Protein AF-A0A9X0HJ93-F1 (afdb_monomer_lite)

Foldseek 3Di:
DVVVVVVVVVVVVVVVVVVPPDPPPPDDPCNVCVVVVHDDDDDPVDDPPVPPPPVCVVPVPPD

Sequence (63 aa):
MRNAFRTLSFVLVLLTLAASAAPAVADTPASKAMRKGQRYTHRPYYKQYRHGKVWNLLFARKS

Organism: Solirubrum puertoriconensis (NCBI:txid1751427)

Structure (mmCIF, N/CA/C/O backbone):
data_AF-A0A9X0HJ93-F1
#
_entry.id   AF-A0A9X0HJ93-F1
#
loop_
_atom_site.group_PDB
_atom_site.id
_atom_site.type_symbol
_atom_site.label_atom_id
_atom_site.label_alt_id
_atom_site.label_comp_id
_atom_site.label_asym_id
_atom_site.label_entity_id
_atom_site.label_seq_id
_atom_site.pdbx_PDB_ins_code
_atom_site.Cartn_x
_atom_site.Cartn_y
_atom_site.Cartn_z
_atom_site.occupancy
_atom_site.B_iso_or_equiv
_a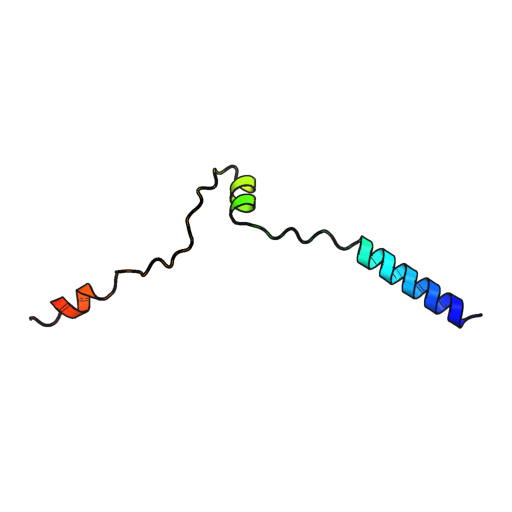tom_site.auth_seq_id
_atom_site.auth_comp_id
_atom_site.auth_asym_id
_atom_site.auth_atom_id
_atom_site.pdbx_PDB_model_num
ATOM 1 N N . MET A 1 1 ? -16.713 -11.425 39.521 1.00 61.75 1 MET A N 1
ATOM 2 C CA . MET A 1 1 ? -15.292 -11.639 39.142 1.00 61.75 1 MET A CA 1
ATOM 3 C C . MET A 1 1 ? -15.111 -12.442 37.848 1.00 61.75 1 MET A C 1
ATOM 5 O O . MET A 1 1 ? -14.313 -12.030 37.020 1.00 61.75 1 MET A O 1
ATOM 9 N N . ARG A 1 2 ? -15.877 -13.518 37.594 1.00 73.94 2 ARG A N 1
ATOM 10 C CA . ARG A 1 2 ? -15.756 -14.347 36.368 1.00 73.94 2 ARG A CA 1
ATOM 11 C C . ARG A 1 2 ? -15.881 -13.575 35.042 1.00 73.94 2 ARG A C 1
ATOM 13 O O . ARG A 1 2 ? -15.178 -13.881 34.089 1.00 73.94 2 ARG A O 1
ATOM 20 N N . ASN A 1 3 ? -16.733 -12.551 34.991 1.00 75.56 3 ASN A N 1
ATOM 21 C CA . ASN A 1 3 ? -16.927 -11.745 33.780 1.00 75.56 3 ASN A CA 1
ATOM 22 C C . ASN A 1 3 ? -15.735 -10.822 33.486 1.00 75.56 3 ASN A C 1
ATOM 24 O O . ASN A 1 3 ? -15.421 -10.611 32.322 1.00 75.56 3 ASN A O 1
ATOM 28 N N . ALA A 1 4 ? -15.032 -10.353 34.525 1.00 77.56 4 ALA A N 1
ATOM 29 C CA . ALA A 1 4 ? -13.855 -9.498 34.379 1.00 77.56 4 ALA A CA 1
ATOM 30 C C . ALA A 1 4 ? -12.676 -10.254 33.744 1.00 77.56 4 ALA A C 1
ATOM 32 O O . ALA A 1 4 ? -11.966 -9.704 32.915 1.00 77.56 4 ALA A O 1
ATOM 33 N N . PHE A 1 5 ? -12.508 -11.543 34.059 1.00 83.69 5 PHE A N 1
ATOM 34 C CA . PHE A 1 5 ? -11.499 -12.390 33.411 1.00 83.69 5 PHE A CA 1
ATOM 35 C C . PHE A 1 5 ? -11.817 -12.674 31.934 1.00 83.69 5 PHE A C 1
ATOM 37 O O . PHE A 1 5 ? -10.910 -12.758 31.104 1.00 83.69 5 PHE A O 1
ATOM 44 N N . ARG A 1 6 ? -13.103 -12.794 31.579 1.00 84.19 6 ARG A N 1
ATOM 45 C CA . ARG A 1 6 ? -13.532 -13.008 30.185 1.00 84.19 6 ARG A CA 1
ATOM 46 C C . ARG A 1 6 ? -13.312 -11.765 29.325 1.00 84.19 6 ARG A C 1
ATOM 48 O O . ARG A 1 6 ? -12.873 -11.893 28.190 1.00 84.19 6 ARG A O 1
ATOM 55 N N . THR A 1 7 ? -13.566 -10.574 29.862 1.00 86.88 7 THR A N 1
ATOM 56 C CA . THR A 1 7 ? -13.293 -9.324 29.140 1.00 86.88 7 THR A CA 1
ATOM 57 C C . THR A 1 7 ? -11.795 -9.072 28.995 1.00 86.88 7 THR A C 1
ATOM 59 O O . THR A 1 7 ? -11.354 -8.729 27.904 1.00 86.88 7 THR A O 1
ATOM 62 N N . LEU A 1 8 ? -10.998 -9.311 30.043 1.00 91.12 8 LEU A N 1
ATOM 63 C CA . LEU A 1 8 ? -9.538 -9.152 29.989 1.00 91.12 8 LEU A CA 1
ATOM 64 C C . LEU A 1 8 ? -8.894 -10.073 28.951 1.00 91.12 8 LEU A C 1
ATOM 66 O O . LEU A 1 8 ? -8.113 -9.607 28.128 1.00 91.12 8 LEU A O 1
ATOM 70 N N . SER A 1 9 ? -9.260 -11.358 28.953 1.00 89.06 9 SER A N 1
ATOM 71 C CA . SER A 1 9 ? -8.758 -12.322 27.963 1.00 89.06 9 SER A CA 1
ATOM 72 C C . SER A 1 9 ? -9.167 -11.953 26.537 1.00 89.06 9 SER A C 1
ATOM 74 O O . SER A 1 9 ? -8.338 -12.020 25.634 1.00 89.06 9 SER A O 1
ATOM 76 N N . PHE A 1 10 ? -10.400 -11.486 26.330 1.00 92.38 10 PHE A N 1
ATOM 77 C CA . PHE A 1 10 ? -10.858 -11.020 25.021 1.00 92.38 10 PHE A CA 1
ATOM 78 C C . PHE A 1 10 ? -10.067 -9.802 24.516 1.00 92.38 10 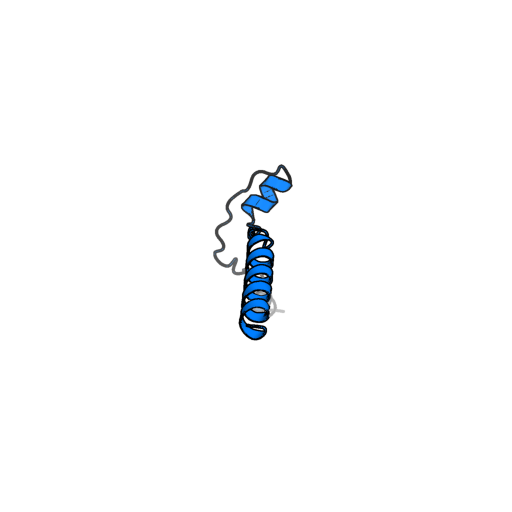PHE A C 1
ATOM 80 O O . PHE A 1 10 ? -9.620 -9.786 23.370 1.00 92.38 10 PHE A O 1
ATOM 87 N N . VAL A 1 11 ? -9.829 -8.810 25.379 1.00 94.06 11 VAL A N 1
ATOM 88 C CA . VAL A 1 11 ? -9.024 -7.622 25.047 1.00 94.06 11 VAL A CA 1
ATOM 89 C C . VAL A 1 11 ? -7.579 -8.007 24.710 1.00 94.06 11 VAL A C 1
ATOM 91 O O . VAL A 1 11 ? -7.014 -7.481 23.754 1.00 94.06 11 VAL A O 1
ATOM 94 N N . LEU A 1 12 ? -7.001 -8.965 25.437 1.00 94.12 12 LEU A N 1
ATOM 95 C CA . LEU A 1 12 ? -5.648 -9.477 25.192 1.00 94.12 12 LEU A CA 1
ATOM 96 C C . LEU A 1 12 ? -5.523 -10.178 23.829 1.00 94.12 12 LEU A C 1
ATOM 98 O O . LEU A 1 12 ? -4.536 -9.980 23.116 1.00 94.12 12 LEU A O 1
ATOM 102 N N . VAL A 1 13 ? -6.544 -10.947 23.439 1.00 93.12 13 VAL A N 1
ATOM 103 C CA . VAL A 1 13 ? -6.625 -11.580 22.112 1.00 93.12 13 VAL A CA 1
ATOM 104 C C . VAL A 1 13 ? -6.747 -10.525 21.011 1.00 93.12 13 VAL A C 1
ATOM 106 O O . VAL A 1 13 ? -6.053 -10.608 20.002 1.00 93.12 13 VAL A O 1
ATOM 109 N N . LEU A 1 14 ? -7.572 -9.494 21.205 1.00 91.25 14 LEU A N 1
ATOM 110 C CA . LEU A 1 14 ? -7.694 -8.405 20.230 1.00 91.25 14 LEU A CA 1
ATOM 111 C C . LEU A 1 14 ? -6.381 -7.632 20.052 1.00 91.25 14 LEU A C 1
ATOM 113 O O . LEU A 1 14 ? -6.002 -7.322 18.924 1.00 91.25 14 LEU A O 1
ATOM 117 N N . LEU A 1 15 ? -5.668 -7.358 21.146 1.00 91.00 15 LEU A N 1
ATOM 118 C CA . LEU A 1 15 ? -4.373 -6.673 21.122 1.00 91.00 15 LEU A CA 1
ATOM 119 C C . LEU A 1 15 ? -3.300 -7.484 20.392 1.00 91.00 15 LEU A C 1
ATOM 121 O O . LEU A 1 15 ? -2.563 -6.932 19.577 1.00 91.00 15 LEU A O 1
ATOM 125 N N . THR A 1 16 ? -3.233 -8.791 20.642 1.00 90.44 16 THR A N 1
ATOM 126 C CA . THR A 1 16 ? -2.291 -9.677 19.940 1.00 90.44 16 THR A CA 1
ATOM 127 C C . THR A 1 16 ? -2.625 -9.802 18.454 1.00 90.44 16 THR A C 1
ATOM 129 O O . THR A 1 16 ? -1.716 -9.775 17.624 1.00 90.44 16 THR A O 1
ATOM 132 N N . LEU A 1 17 ? -3.910 -9.849 18.091 1.00 87.75 17 LEU A N 1
ATOM 133 C CA . LEU A 1 17 ? -4.335 -9.908 16.691 1.00 87.75 17 LEU A CA 1
ATOM 134 C C . LEU A 1 17 ? -4.035 -8.605 15.934 1.00 87.75 17 LEU A C 1
ATOM 136 O O . LEU A 1 17 ? -3.548 -8.649 14.806 1.00 87.75 17 LEU A O 1
ATOM 140 N N . ALA A 1 18 ? -4.264 -7.451 16.567 1.00 82.88 18 ALA A N 1
ATOM 141 C CA . ALA A 1 18 ? -3.930 -6.144 16.002 1.00 82.88 1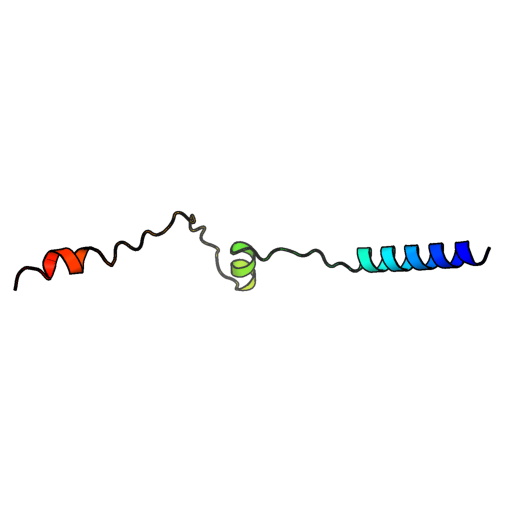8 ALA A CA 1
ATOM 142 C C . ALA A 1 18 ? -2.413 -5.962 15.828 1.00 82.88 18 ALA A C 1
ATOM 144 O O . ALA A 1 18 ? -1.973 -5.439 14.807 1.00 82.88 18 ALA A O 1
ATOM 145 N N . ALA A 1 19 ? -1.611 -6.435 16.786 1.00 80.62 19 ALA A N 1
ATOM 146 C CA . ALA A 1 19 ? -0.152 -6.394 16.694 1.00 80.62 19 ALA A CA 1
ATOM 147 C C . ALA A 1 19 ? 0.409 -7.349 15.622 1.00 80.62 19 ALA A C 1
ATOM 149 O O . ALA A 1 19 ? 1.460 -7.080 15.048 1.00 80.62 19 ALA A O 1
ATOM 150 N N . SER A 1 20 ? -0.293 -8.449 15.330 1.00 76.50 20 SER A N 1
ATOM 151 C CA . SER A 1 20 ? 0.089 -9.408 14.288 1.00 76.50 20 SER A CA 1
ATOM 152 C C . SER A 1 20 ? -0.297 -8.965 12.870 1.00 76.50 20 SER A C 1
ATOM 154 O O . SER A 1 20 ? 0.039 -9.660 11.906 1.00 76.50 20 SER A O 1
ATOM 156 N N . ALA A 1 21 ? -1.001 -7.842 12.707 1.00 71.44 21 ALA A N 1
ATOM 157 C CA . ALA A 1 21 ? -1.304 -7.311 11.388 1.00 71.44 21 ALA A CA 1
ATOM 158 C C . ALA A 1 21 ? -0.012 -6.772 10.752 1.00 71.44 21 ALA A C 1
ATOM 160 O O . ALA A 1 21 ? 0.451 -5.677 11.070 1.00 71.44 21 ALA A O 1
ATOM 161 N N . ALA A 1 22 ? 0.585 -7.554 9.848 1.00 69.12 22 ALA A N 1
ATOM 162 C CA . ALA A 1 22 ? 1.685 -7.077 9.022 1.00 69.12 22 ALA A CA 1
ATOM 163 C C . ALA A 1 22 ? 1.237 -5.803 8.283 1.00 69.12 22 ALA A C 1
ATOM 165 O O . ALA A 1 22 ? 0.112 -5.773 7.768 1.00 69.12 22 ALA A O 1
ATOM 166 N N . PRO A 1 23 ? 2.076 -4.752 8.207 1.00 63.75 23 PRO A N 1
ATOM 167 C CA . PRO A 1 23 ? 1.722 -3.562 7.454 1.00 63.75 23 PRO A CA 1
ATOM 168 C C . PRO A 1 23 ? 1.446 -3.987 6.013 1.00 63.75 23 PRO A C 1
ATOM 170 O O . PRO A 1 23 ? 2.320 -4.529 5.335 1.00 63.75 23 PRO A O 1
ATOM 173 N N . ALA A 1 24 ? 0.213 -3.778 5.552 1.00 63.84 24 ALA A N 1
ATOM 174 C CA . ALA A 1 24 ? -0.165 -4.013 4.170 1.00 63.84 24 ALA A CA 1
ATOM 175 C C . ALA A 1 24 ? 0.539 -2.962 3.298 1.00 63.84 24 ALA A C 1
ATOM 177 O O . ALA A 1 24 ? -0.012 -1.904 2.993 1.00 63.84 24 ALA A O 1
ATOM 178 N N . VAL A 1 25 ? 1.799 -3.221 2.943 1.00 67.31 25 VAL A N 1
ATOM 179 C CA . VAL A 1 25 ? 2.559 -2.371 2.028 1.00 67.31 25 VAL A CA 1
ATOM 180 C C . VAL A 1 25 ? 1.947 -2.555 0.646 1.00 67.31 25 VAL A C 1
ATOM 182 O O . VAL A 1 25 ? 2.138 -3.585 0.002 1.00 67.31 25 VAL A O 1
ATOM 185 N N . ALA A 1 26 ? 1.163 -1.572 0.206 1.00 68.69 26 ALA A N 1
ATOM 186 C CA . ALA A 1 26 ? 0.584 -1.576 -1.127 1.00 68.69 26 ALA A CA 1
ATOM 187 C C . ALA A 1 26 ? 1.708 -1.637 -2.176 1.00 68.69 26 ALA A C 1
ATOM 189 O O . ALA A 1 26 ? 2.571 -0.757 -2.235 1.00 68.69 26 ALA A O 1
ATOM 190 N N . ASP A 1 27 ? 1.707 -2.681 -3.007 1.00 70.06 27 ASP A N 1
ATOM 191 C CA . ASP A 1 27 ? 2.693 -2.829 -4.075 1.00 70.06 27 ASP A CA 1
ATOM 192 C C . ASP A 1 27 ? 2.479 -1.741 -5.137 1.00 70.06 27 ASP A C 1
ATOM 194 O O . ASP A 1 27 ? 1.552 -1.800 -5.949 1.00 70.06 27 ASP A O 1
ATOM 198 N N . THR A 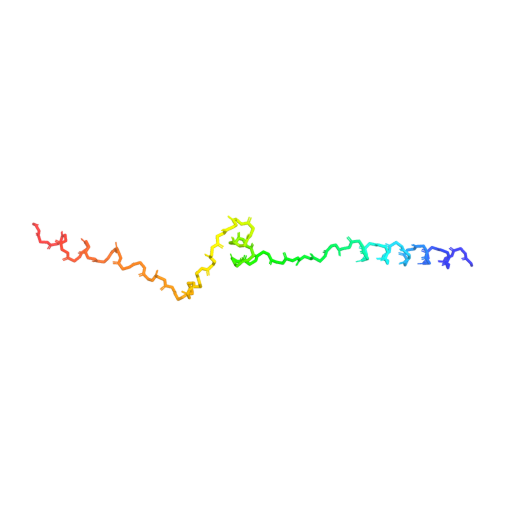1 28 ? 3.366 -0.751 -5.166 1.00 77.12 28 THR A N 1
ATOM 199 C CA . THR A 1 28 ? 3.385 0.273 -6.211 1.00 77.12 28 THR A CA 1
ATOM 200 C C . THR A 1 28 ? 4.124 -0.244 -7.453 1.00 77.12 28 THR A C 1
ATOM 202 O O . THR A 1 28 ? 4.989 -1.119 -7.362 1.00 77.12 28 THR A O 1
ATOM 20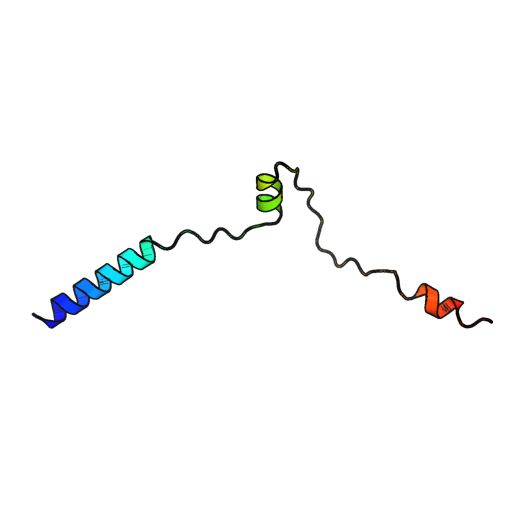5 N N . PRO A 1 29 ? 3.854 0.299 -8.654 1.00 74.06 29 PRO A N 1
ATOM 206 C CA . PRO A 1 29 ? 4.655 -0.011 -9.841 1.00 74.06 29 PRO A CA 1
ATOM 207 C C . PRO A 1 29 ? 6.160 0.233 -9.630 1.00 74.06 29 PRO A C 1
ATOM 209 O O . PRO A 1 29 ? 6.987 -0.512 -10.155 1.00 74.06 29 PRO A O 1
ATOM 212 N N . ALA A 1 30 ? 6.507 1.230 -8.809 1.00 76.69 30 ALA A N 1
ATOM 213 C CA . ALA A 1 30 ? 7.879 1.515 -8.408 1.00 76.69 30 ALA A CA 1
ATOM 214 C C . ALA A 1 30 ? 8.478 0.393 -7.542 1.00 76.69 30 ALA A C 1
ATOM 216 O O . ALA A 1 30 ? 9.569 -0.086 -7.855 1.00 76.69 30 ALA A O 1
ATOM 217 N N . SER A 1 31 ? 7.762 -0.092 -6.516 1.00 78.38 31 SER A N 1
ATOM 218 C CA . SER A 1 31 ? 8.250 -1.202 -5.680 1.00 78.38 31 SER A CA 1
ATOM 219 C C . SER A 1 31 ? 8.388 -2.504 -6.476 1.00 78.38 31 SER A C 1
ATOM 221 O O . SER A 1 31 ? 9.355 -3.245 -6.288 1.00 78.38 31 SER A O 1
ATOM 223 N N . LYS A 1 32 ? 7.489 -2.756 -7.437 1.00 77.75 32 LYS A N 1
ATOM 224 C CA . LYS A 1 32 ? 7.594 -3.897 -8.363 1.00 77.75 32 LYS A CA 1
ATOM 225 C C . LYS A 1 32 ? 8.826 -3.810 -9.266 1.00 77.75 32 LYS A C 1
ATOM 227 O O . LYS A 1 32 ? 9.511 -4.814 -9.447 1.00 77.75 32 LYS A O 1
ATOM 232 N N . ALA A 1 33 ? 9.124 -2.633 -9.817 1.00 80.25 33 ALA A N 1
ATOM 233 C CA . ALA A 1 33 ? 10.315 -2.431 -10.643 1.00 80.25 33 ALA A CA 1
ATOM 234 C C . ALA A 1 33 ? 11.606 -2.643 -9.833 1.00 80.25 33 ALA A C 1
ATOM 236 O O . ALA A 1 33 ? 12.492 -3.366 -10.288 1.00 80.25 33 ALA A O 1
ATOM 237 N N . MET A 1 34 ? 11.662 -2.116 -8.603 1.00 79.56 34 MET A N 1
ATOM 238 C CA . MET A 1 34 ? 12.787 -2.319 -7.682 1.00 79.56 34 MET A CA 1
ATOM 239 C C . MET A 1 34 ? 13.005 -3.797 -7.343 1.00 79.56 34 MET A C 1
ATOM 241 O O . MET A 1 34 ? 14.127 -4.283 -7.461 1.00 79.56 34 MET A O 1
ATOM 245 N N . ARG A 1 35 ? 11.941 -4.546 -7.009 1.00 81.56 35 ARG A N 1
ATOM 246 C CA . ARG A 1 35 ? 12.029 -6.001 -6.756 1.00 81.56 35 ARG A CA 1
ATOM 247 C C . ARG A 1 35 ? 12.568 -6.785 -7.954 1.00 81.56 35 ARG A C 1
ATOM 249 O O . ARG A 1 35 ? 13.210 -7.810 -7.773 1.00 81.56 35 ARG A O 1
ATOM 256 N N . LYS A 1 36 ? 12.311 -6.311 -9.174 1.00 84.38 36 LYS A N 1
ATOM 257 C CA . LYS A 1 36 ? 12.778 -6.939 -10.416 1.00 84.38 36 LYS A CA 1
ATOM 258 C C . LYS A 1 36 ? 14.196 -6.499 -10.820 1.00 84.38 36 LYS A C 1
ATOM 260 O O . LYS A 1 36 ? 14.677 -6.924 -11.866 1.00 84.38 36 LYS A O 1
ATOM 265 N N . GLY A 1 37 ? 14.848 -5.625 -10.048 1.00 85.19 37 GLY A N 1
ATOM 266 C CA . GLY A 1 37 ? 16.143 -5.037 -10.411 1.00 85.19 37 GLY A CA 1
ATOM 267 C C . GLY A 1 37 ? 16.069 -4.114 -11.633 1.00 85.19 37 GLY A C 1
ATOM 268 O O . GLY A 1 37 ? 17.068 -3.895 -12.312 1.00 85.19 37 GLY A O 1
ATOM 269 N N . GLN A 1 38 ? 14.879 -3.598 -11.953 1.00 81.88 38 GLN A N 1
ATOM 270 C CA . GLN A 1 38 ? 14.647 -2.747 -13.116 1.00 81.88 38 GLN A CA 1
ATOM 271 C C . GLN A 1 38 ? 14.488 -1.287 -12.701 1.00 81.88 38 GLN A C 1
ATOM 273 O O . GLN A 1 38 ? 13.924 -0.961 -11.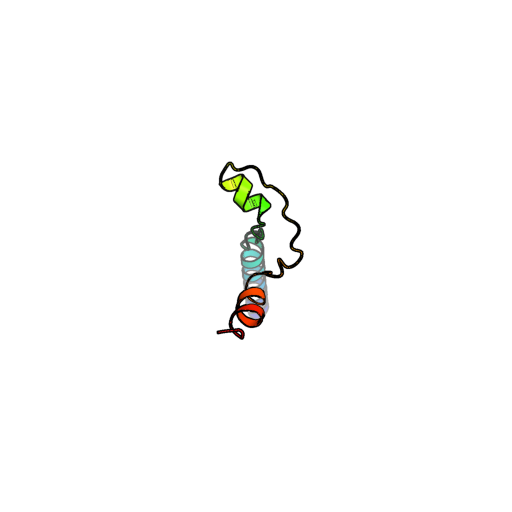655 1.00 81.88 38 GLN A O 1
ATOM 278 N N . ARG A 1 39 ? 14.941 -0.378 -13.566 1.00 79.19 39 ARG A N 1
ATOM 279 C CA . ARG A 1 39 ? 14.717 1.055 -13.376 1.00 79.19 39 ARG A CA 1
ATOM 280 C C . ARG A 1 39 ? 13.245 1.375 -13.637 1.00 79.19 39 ARG A C 1
ATOM 282 O O . ARG A 1 39 ? 12.725 1.087 -14.712 1.00 79.19 39 ARG A O 1
ATOM 289 N N . TYR A 1 40 ? 12.577 1.993 -12.666 1.00 74.50 40 TYR A N 1
ATOM 290 C CA . TYR A 1 40 ? 11.215 2.480 -12.856 1.00 74.50 40 TYR A CA 1
ATOM 291 C C . TYR A 1 40 ? 11.226 3.743 -13.725 1.00 74.50 40 TYR A C 1
ATOM 293 O O . TYR A 1 40 ? 11.771 4.773 -13.332 1.00 74.50 40 TYR A O 1
ATOM 301 N N . THR A 1 41 ? 10.612 3.676 -14.903 1.00 78.88 41 THR A N 1
ATOM 302 C CA . THR A 1 41 ? 10.324 4.859 -15.721 1.00 78.88 41 THR A CA 1
ATOM 303 C C . THR A 1 41 ? 8.890 5.290 -15.449 1.00 78.88 41 THR A C 1
ATOM 305 O O . THR A 1 41 ? 7.953 4.573 -15.802 1.00 78.88 41 THR A O 1
ATOM 308 N N . HIS A 1 42 ? 8.709 6.457 -14.826 1.00 73.31 42 HIS A N 1
ATOM 309 C CA . HIS A 1 42 ? 7.385 7.017 -14.567 1.00 73.31 42 HIS A CA 1
ATOM 310 C C . HIS A 1 42 ? 6.649 7.257 -15.894 1.00 73.31 42 HIS A C 1
ATOM 312 O O . HIS A 1 42 ? 7.036 8.122 -16.680 1.00 73.31 42 HIS A O 1
ATOM 318 N N . ARG A 1 43 ? 5.591 6.480 -16.155 1.00 67.12 43 ARG A N 1
ATOM 319 C CA . ARG A 1 43 ? 4.684 6.711 -17.283 1.00 67.12 43 ARG A CA 1
ATOM 320 C C . ARG A 1 43 ? 3.420 7.384 -16.749 1.00 67.12 43 ARG A C 1
ATOM 322 O O . ARG A 1 43 ? 2.662 6.716 -16.046 1.00 67.12 43 ARG A O 1
ATOM 329 N N . PRO A 1 44 ? 3.191 8.677 -17.035 1.00 68.69 44 PRO A N 1
ATOM 330 C CA . PRO A 1 44 ? 1.970 9.345 -16.606 1.00 68.69 44 PRO A CA 1
ATOM 331 C C . PRO A 1 44 ? 0.757 8.622 -17.202 1.00 68.69 44 PRO A C 1
ATOM 333 O O . PRO A 1 44 ? 0.694 8.373 -18.404 1.00 68.69 44 PRO A O 1
ATOM 336 N N . TYR A 1 45 ? -0.199 8.268 -16.344 1.00 61.75 45 TYR A N 1
ATOM 337 C CA . TYR A 1 45 ? -1.392 7.489 -16.688 1.00 61.75 45 TYR A CA 1
ATOM 338 C C . TYR A 1 45 ? -2.470 8.360 -17.357 1.00 61.75 45 TYR A C 1
ATOM 340 O O . TYR A 1 45 ? -3.660 8.218 -17.075 1.00 61.75 45 TYR A O 1
ATOM 348 N N . TYR A 1 46 ? -2.089 9.304 -18.226 1.00 66.38 46 TYR A N 1
ATOM 349 C CA . TYR A 1 46 ? -3.090 9.909 -19.098 1.00 66.38 46 TYR A CA 1
ATOM 350 C C . TYR A 1 46 ? -3.530 8.820 -20.074 1.00 66.38 46 TYR A C 1
ATOM 352 O O . TYR A 1 46 ? -2.695 8.131 -20.664 1.00 66.38 46 TYR A O 1
ATOM 360 N N . LYS A 1 47 ? -4.846 8.598 -20.169 1.00 57.09 47 LYS A N 1
ATOM 361 C CA . LYS A 1 47 ? -5.446 7.596 -21.054 1.00 57.09 47 LYS A CA 1
ATOM 362 C C . LYS A 1 47 ? -4.735 7.636 -22.403 1.00 57.09 47 LYS A C 1
ATOM 364 O O . LYS A 1 47 ? -4.840 8.619 -23.134 1.00 57.09 47 LYS A O 1
ATOM 369 N N . GLN A 1 48 ? -4.051 6.549 -22.749 1.00 60.19 48 GLN A N 1
ATOM 370 C CA . GLN A 1 48 ? -3.724 6.279 -24.136 1.00 60.19 48 GLN A CA 1
ATOM 371 C C . GLN A 1 48 ? -5.064 6.045 -24.828 1.00 60.19 48 GLN A C 1
ATOM 373 O O . GLN A 1 48 ? -5.585 4.929 -24.839 1.00 60.19 48 GLN A O 1
ATOM 378 N N . TYR A 1 49 ? -5.671 7.111 -25.348 1.00 58.78 49 TYR A N 1
ATOM 379 C CA . TYR A 1 49 ? -6.694 6.971 -26.366 1.00 58.78 49 TYR A CA 1
ATOM 380 C C . TYR A 1 49 ? -6.026 6.177 -27.485 1.00 58.78 49 TYR A C 1
ATOM 382 O O . TYR A 1 49 ? -5.166 6.688 -28.198 1.00 58.78 49 TYR A O 1
ATOM 390 N N . ARG A 1 50 ? -6.335 4.878 -27.564 1.00 58.62 50 ARG A N 1
ATOM 391 C CA . ARG A 1 50 ? -5.921 4.014 -28.667 1.00 58.62 50 ARG A CA 1
ATOM 392 C C . ARG A 1 50 ? -6.492 4.640 -29.934 1.00 58.62 50 ARG A C 1
ATOM 394 O O . ARG A 1 50 ? -7.642 4.396 -30.289 1.00 58.62 50 ARG A O 1
ATOM 401 N N . HIS A 1 51 ? -5.688 5.448 -30.610 1.00 55.19 51 HIS A N 1
ATOM 402 C CA . HIS A 1 51 ? -6.022 6.103 -31.868 1.00 55.19 51 HIS A CA 1
ATOM 403 C C . HIS A 1 51 ? -5.947 5.087 -33.024 1.00 55.19 51 HIS A C 1
ATOM 405 O O . HIS A 1 51 ? -5.254 5.295 -34.011 1.00 55.19 51 HIS A O 1
ATOM 411 N N . GLY A 1 52 ? -6.593 3.927 -32.868 1.00 57.03 52 GLY A N 1
ATOM 412 C CA . GLY A 1 52 ? -6.337 2.737 -33.684 1.00 57.03 52 GLY A CA 1
ATOM 413 C C . GLY A 1 52 ? -7.573 2.065 -34.275 1.00 57.03 52 GLY A C 1
ATOM 414 O O . GLY A 1 52 ? -7.462 0.930 -34.722 1.00 57.03 52 GLY A O 1
ATOM 415 N N . LYS A 1 53 ? -8.754 2.700 -34.256 1.00 56.78 53 LYS A N 1
ATOM 416 C CA . LYS A 1 53 ? -9.983 2.099 -34.821 1.00 56.78 53 LYS A CA 1
ATOM 417 C C . LYS A 1 53 ? -10.915 3.051 -35.584 1.00 56.78 53 LYS A C 1
ATOM 419 O O . LYS A 1 53 ? -12.044 2.673 -35.855 1.00 56.78 53 LYS A O 1
ATOM 424 N N . VAL A 1 54 ? -10.477 4.259 -35.948 1.00 56.50 54 VAL A N 1
ATOM 425 C CA . VAL A 1 54 ? -11.329 5.189 -36.730 1.00 56.50 54 VAL A CA 1
ATOM 426 C C . VAL A 1 54 ? -10.871 5.327 -38.186 1.00 56.50 54 VAL A C 1
ATOM 428 O O . VAL A 1 54 ? -11.701 5.529 -39.064 1.00 56.50 54 VAL A O 1
ATOM 431 N N . TRP A 1 55 ? -9.585 5.108 -38.485 1.00 54.84 55 TRP A N 1
ATOM 432 C CA . TRP A 1 55 ? -9.086 5.207 -39.862 1.00 54.84 55 TRP A CA 1
ATOM 433 C C . TRP A 1 55 ? -9.683 4.125 -40.781 1.00 54.84 55 TRP A C 1
ATOM 435 O O . TRP A 1 55 ? -10.166 4.449 -41.855 1.00 54.84 55 TRP A O 1
ATOM 445 N N . ASN A 1 56 ? -9.812 2.868 -40.346 1.00 56.75 56 ASN A N 1
ATOM 446 C CA . ASN A 1 56 ? -10.354 1.822 -41.231 1.00 56.75 56 ASN A CA 1
ATOM 447 C C . ASN A 1 56 ? -11.847 1.975 -41.581 1.00 56.75 56 ASN A C 1
ATOM 449 O O . ASN A 1 56 ? -12.276 1.416 -42.582 1.00 56.75 56 ASN A O 1
ATOM 453 N N . LEU A 1 57 ? -12.639 2.743 -40.823 1.00 57.91 57 LEU A N 1
ATOM 454 C CA . LEU A 1 57 ? -14.051 2.984 -41.164 1.00 57.91 57 LEU A CA 1
ATOM 455 C C . LEU A 1 57 ? -14.245 4.116 -42.181 1.00 57.91 57 LEU A C 1
ATOM 457 O O . LEU A 1 57 ? -15.224 4.099 -42.922 1.00 57.91 57 LEU A O 1
ATOM 461 N N . LEU A 1 58 ? -13.324 5.082 -42.241 1.00 57.16 58 LEU A N 1
ATOM 462 C CA . LEU A 1 58 ? -13.422 6.218 -43.165 1.00 57.16 58 LEU A CA 1
ATOM 463 C C . LEU A 1 58 ? -12.908 5.886 -44.573 1.00 57.16 58 LEU A C 1
ATOM 465 O O . LEU A 1 58 ? -13.376 6.479 -45.540 1.00 57.16 58 LEU A O 1
ATOM 469 N N . PHE A 1 59 ? -12.001 4.912 -44.702 1.00 57.91 59 PHE A N 1
ATOM 470 C CA . PHE A 1 59 ? -11.419 4.519 -45.995 1.00 57.91 59 PHE A CA 1
ATOM 471 C C . PHE A 1 59 ? -12.014 3.233 -46.591 1.00 57.91 59 PHE A C 1
ATOM 473 O O . PHE A 1 59 ? -11.825 2.984 -47.775 1.00 57.91 59 PHE A O 1
ATOM 480 N N . ALA A 1 60 ? -12.792 2.453 -45.832 1.00 57.41 60 ALA A N 1
ATOM 481 C CA . ALA A 1 60 ? -13.462 1.248 -46.343 1.00 57.41 60 ALA A CA 1
ATOM 482 C C . ALA A 1 60 ? -14.773 1.528 -47.109 1.00 57.41 60 ALA A C 1
ATOM 484 O O . ALA A 1 60 ? -15.429 0.596 -47.558 1.00 57.41 60 ALA A O 1
ATOM 485 N N . ARG A 1 61 ? -15.180 2.798 -47.260 1.00 57.84 61 ARG A N 1
ATOM 486 C CA . ARG A 1 61 ? -16.432 3.197 -47.935 1.00 57.84 61 ARG A CA 1
ATOM 487 C C . ARG A 1 61 ? -16.215 3.807 -49.329 1.00 57.84 61 ARG A C 1
ATOM 489 O O . ARG A 1 61 ? -17.013 4.628 -49.775 1.00 57.84 61 ARG A O 1
ATOM 496 N N . LYS A 1 62 ? -15.116 3.439 -49.990 1.00 54.22 62 LYS A N 1
ATOM 497 C CA . LYS A 1 62 ? -14.835 3.717 -51.407 1.00 54.22 62 LYS A CA 1
ATOM 498 C C . LYS A 1 62 ? -14.255 2.454 -52.058 1.00 54.22 62 LYS A C 1
ATOM 500 O O . LYS A 1 62 ? -13.061 2.379 -52.325 1.00 54.22 62 LYS A O 1
ATOM 505 N N . SER A 1 63 ? -15.108 1.457 -52.267 1.00 47.94 63 SER A N 1
ATOM 506 C CA . SER A 1 63 ? -14.913 0.377 -53.244 1.00 47.94 63 SER A CA 1
ATOM 507 C C . SER A 1 63 ? -16.219 0.181 -53.984 1.00 47.94 63 SER A C 1
ATOM 509 O O . SER A 1 63 ? -17.232 0.048 -53.256 1.00 47.94 63 SER A O 1
#

Radius of gyration: 28.24 Å; chains: 1; bounding box: 33×24×92 Å

pLDDT: mean 72.71, std 12.62, range [47.94, 94.12]

Secondary structure (DSSP, 8-state):
-HHHHHHHHHHHHHHHHHHT--------HHHHHHHTT---------------SSHHHHHTT--